Protein AF-A0A3D8MWU3-F1 (afdb_monomer_lite)

Secondary structure (DSSP, 8-state):
--------SSTTSSGGGGGG------HHHHHHHHHHHHTTTSTTHHHHHHHHHHH---HHHHHHHHHHHHHHHHTTTPPPPGGG---

Structure (mmCIF, N/CA/C/O backbone):
data_AF-A0A3D8MWU3-F1
#
_entry.id   AF-A0A3D8MWU3-F1
#
loop_
_atom_site.group_PDB
_atom_site.id
_atom_site.type_symbol
_atom_site.label_atom_id
_atom_site.label_alt_id
_atom_site.label_comp_id
_atom_site.label_asym_id
_atom_site.label_entity_id
_atom_site.label_seq_id
_atom_site.pdbx_PDB_ins_code
_atom_site.Cartn_x
_atom_site.Cartn_y
_atom_site.Cartn_z
_atom_site.occupancy
_atom_site.B_iso_or_equiv
_atom_site.auth_seq_id
_atom_site.auth_comp_id
_atom_site.auth_asym_id
_atom_site.auth_atom_id
_atom_site.pdbx_PDB_model_num
ATOM 1 N N . MET A 1 1 ? 30.672 -48.145 -44.008 1.00 47.38 1 MET A N 1
ATOM 2 C CA . MET A 1 1 ? 30.941 -47.534 -42.681 1.00 47.38 1 MET A CA 1
ATOM 3 C C . MET A 1 1 ? 32.054 -46.505 -42.843 1.00 47.38 1 MET A C 1
ATOM 5 O O . MET A 1 1 ? 32.889 -46.759 -43.703 1.00 47.38 1 MET A O 1
ATOM 9 N N . PRO A 1 2 ? 32.190 -45.473 -41.988 1.00 45.94 2 PRO A N 1
ATOM 10 C CA . PRO A 1 2 ? 31.204 -44.723 -41.186 1.00 45.94 2 PRO A CA 1
ATOM 11 C C . PRO A 1 2 ? 31.174 -43.235 -41.678 1.00 45.94 2 PRO A C 1
ATOM 13 O O . PRO A 1 2 ? 31.682 -42.984 -42.761 1.00 45.94 2 PRO A O 1
ATOM 16 N N . ARG A 1 3 ? 30.638 -42.171 -41.048 1.00 47.69 3 ARG A N 1
ATOM 17 C CA . ARG A 1 3 ? 29.766 -41.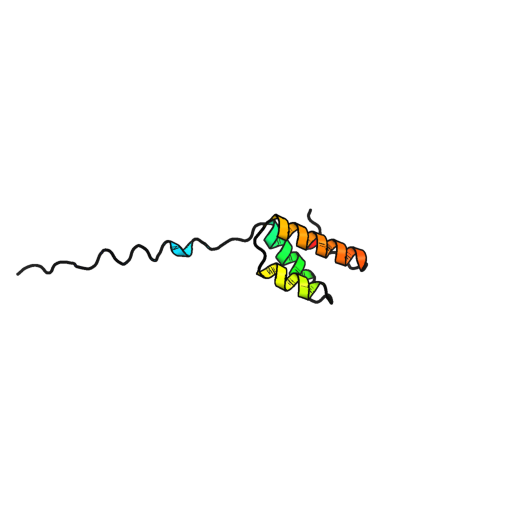891 -39.876 1.00 47.69 3 ARG A CA 1
ATOM 18 C C . ARG A 1 3 ? 28.691 -40.869 -40.344 1.00 47.69 3 ARG A C 1
ATOM 20 O O . ARG A 1 3 ? 29.017 -40.067 -41.217 1.00 47.69 3 ARG A O 1
ATOM 27 N N . PRO A 1 4 ? 27.480 -40.794 -39.757 1.00 50.75 4 PRO A N 1
ATOM 28 C CA . PRO A 1 4 ? 26.560 -39.676 -40.004 1.00 50.75 4 PRO A CA 1
ATOM 29 C C . PRO A 1 4 ? 27.056 -38.369 -39.353 1.00 50.75 4 PRO A C 1
ATOM 31 O O . PRO A 1 4 ? 27.609 -38.387 -38.250 1.00 50.75 4 PRO A O 1
ATOM 34 N N . ILE A 1 5 ? 26.831 -37.230 -40.017 1.00 58.44 5 ILE A N 1
ATOM 35 C CA . ILE A 1 5 ? 27.175 -35.894 -39.503 1.00 58.44 5 ILE A CA 1
ATOM 36 C C . ILE A 1 5 ? 26.159 -35.484 -38.424 1.00 58.44 5 ILE A C 1
ATOM 38 O O . ILE A 1 5 ? 24.950 -35.514 -38.649 1.00 58.44 5 ILE A O 1
ATOM 42 N N . ARG A 1 6 ? 26.647 -35.093 -37.240 1.00 50.84 6 ARG A N 1
ATOM 43 C CA . ARG A 1 6 ? 25.817 -34.719 -36.080 1.00 50.84 6 ARG A CA 1
ATOM 44 C C . ARG A 1 6 ? 25.245 -33.302 -36.220 1.00 50.84 6 ARG A C 1
ATOM 46 O O . ARG A 1 6 ? 25.737 -32.363 -35.603 1.00 50.84 6 ARG A O 1
ATOM 53 N N . LEU A 1 7 ? 24.176 -33.161 -36.999 1.00 50.62 7 LEU A N 1
ATOM 54 C CA . LEU A 1 7 ? 23.425 -31.912 -37.204 1.00 50.62 7 LEU A CA 1
ATOM 55 C C . LEU A 1 7 ? 22.490 -31.553 -36.018 1.00 50.62 7 LEU A C 1
ATOM 57 O O . LEU A 1 7 ? 21.322 -31.230 -36.200 1.00 50.62 7 LEU A O 1
ATOM 61 N N . ILE A 1 8 ? 23.000 -31.629 -34.781 1.00 55.75 8 ILE A N 1
ATOM 62 C CA . ILE A 1 8 ? 22.258 -31.337 -33.538 1.00 55.75 8 ILE A CA 1
ATOM 63 C C . ILE A 1 8 ? 23.199 -30.643 -32.533 1.00 55.75 8 ILE A C 1
ATOM 65 O O . ILE A 1 8 ? 23.804 -31.322 -31.707 1.00 55.75 8 ILE A O 1
ATOM 69 N N . SER A 1 9 ? 23.377 -29.310 -32.605 1.00 52.84 9 SER A N 1
ATOM 70 C CA . SER A 1 9 ? 24.206 -28.598 -31.601 1.00 52.84 9 SER A CA 1
ATOM 71 C C . SER A 1 9 ? 24.036 -27.070 -31.439 1.00 52.84 9 SER A C 1
ATOM 73 O O . SER A 1 9 ? 24.734 -26.506 -30.599 1.00 52.84 9 SER A O 1
ATOM 75 N N . THR A 1 10 ? 23.176 -26.365 -32.191 1.00 52.41 10 THR A N 1
ATOM 76 C CA . THR A 1 10 ? 23.163 -24.874 -32.181 1.00 52.41 10 THR A CA 1
ATOM 77 C C . THR A 1 10 ? 21.847 -24.197 -31.785 1.00 52.41 10 THR A C 1
ATOM 79 O O . THR A 1 10 ? 21.887 -23.060 -31.325 1.00 52.41 10 THR A O 1
ATOM 82 N N . LEU A 1 11 ? 20.687 -24.856 -31.889 1.00 50.91 11 LEU A N 1
ATOM 83 C CA . LEU A 1 11 ? 19.383 -24.208 -31.639 1.00 50.91 11 LEU A CA 1
ATOM 84 C C . LEU A 1 11 ? 18.925 -24.186 -30.163 1.00 50.91 11 LEU A C 1
ATOM 86 O O . LEU A 1 11 ? 17.881 -23.619 -29.860 1.00 50.91 11 LEU A O 1
ATOM 90 N N . GLY A 1 12 ? 19.676 -24.803 -29.243 1.00 50.72 12 GLY A N 1
ATOM 91 C CA . GLY A 1 12 ? 19.243 -25.030 -27.853 1.00 50.72 12 GLY A CA 1
ATOM 92 C C . GLY A 1 12 ? 19.694 -24.001 -26.807 1.00 50.72 12 GLY A C 1
ATOM 93 O O . GLY A 1 12 ? 19.299 -24.120 -25.653 1.00 50.72 12 GLY A O 1
ATOM 94 N N . VAL A 1 13 ? 20.535 -23.022 -27.164 1.00 53.97 13 VAL A N 1
ATOM 95 C CA . VAL A 1 13 ? 21.267 -22.193 -26.174 1.00 53.97 13 VAL A CA 1
ATOM 96 C C . VAL A 1 13 ? 20.582 -20.852 -25.860 1.00 53.97 13 VAL A C 1
ATOM 98 O O . VAL A 1 13 ? 20.789 -20.290 -24.792 1.00 53.97 13 VAL A O 1
ATOM 101 N N . ILE A 1 14 ? 19.742 -20.332 -26.760 1.00 54.72 14 ILE A N 1
ATOM 102 C CA . ILE A 1 14 ? 19.169 -18.975 -26.631 1.00 54.72 14 ILE A CA 1
ATOM 103 C C . ILE A 1 14 ? 17.978 -18.946 -25.645 1.00 54.72 14 ILE A C 1
ATOM 105 O O . ILE A 1 14 ? 17.741 -17.940 -24.981 1.00 54.72 14 ILE A O 1
ATOM 109 N N . ALA A 1 15 ? 17.253 -20.059 -25.484 1.00 53.31 15 ALA A N 1
ATOM 110 C CA . ALA A 1 15 ? 16.014 -20.106 -24.700 1.00 53.31 15 ALA A CA 1
ATOM 111 C C . ALA A 1 15 ? 16.198 -19.960 -23.172 1.00 53.31 15 ALA A C 1
ATOM 113 O O . ALA A 1 15 ? 15.255 -19.584 -22.479 1.00 53.31 15 ALA A O 1
ATOM 114 N N . THR A 1 16 ? 17.382 -20.248 -22.623 1.00 52.84 16 THR A N 1
ATOM 115 C CA . THR A 1 16 ? 17.606 -20.310 -21.165 1.00 52.84 16 THR A CA 1
ATOM 116 C C . THR A 1 16 ? 17.937 -18.969 -20.505 1.00 52.84 16 THR A C 1
ATOM 118 O O . THR A 1 16 ? 17.784 -18.853 -19.291 1.00 52.84 16 THR A O 1
ATOM 121 N N . LEU A 1 17 ? 18.331 -17.935 -21.258 1.00 50.69 17 LEU A N 1
ATOM 122 C CA . LEU A 1 17 ? 18.668 -16.620 -20.683 1.00 50.69 17 LEU A CA 1
ATOM 123 C C . LEU A 1 17 ? 17.443 -15.787 -20.256 1.00 50.69 17 LEU A C 1
ATOM 125 O O . LEU A 1 17 ? 17.590 -14.840 -19.486 1.00 50.69 17 LEU A O 1
ATOM 129 N N . ALA A 1 18 ? 16.237 -16.132 -20.716 1.00 51.94 18 ALA A N 1
ATOM 130 C CA . ALA A 1 18 ? 15.024 -15.342 -20.481 1.00 51.94 18 ALA A CA 1
ATOM 131 C C . ALA A 1 18 ? 14.433 -15.467 -19.058 1.00 51.94 18 ALA A C 1
ATOM 133 O O . ALA A 1 18 ? 13.567 -14.682 -18.684 1.00 51.94 18 ALA A O 1
ATOM 134 N N . LEU A 1 19 ? 14.875 -16.442 -18.255 1.00 52.97 19 LEU A N 1
ATOM 135 C CA . LEU A 1 19 ? 14.250 -16.778 -16.964 1.00 52.97 19 LEU A CA 1
ATOM 136 C C . LEU A 1 19 ? 14.747 -15.947 -15.767 1.00 52.97 19 LEU A C 1
ATOM 138 O O . LEU A 1 19 ? 14.185 -16.049 -14.681 1.00 52.97 19 LEU A O 1
ATOM 142 N N . LEU A 1 20 ? 15.776 -15.111 -15.945 1.00 51.69 20 LEU A N 1
ATOM 143 C CA . LEU A 1 20 ? 16.392 -14.325 -14.863 1.00 51.69 20 LEU A CA 1
ATOM 144 C C . LEU A 1 20 ? 15.745 -12.946 -14.634 1.00 51.69 20 LEU A C 1
ATOM 146 O O . LEU A 1 20 ? 16.143 -12.223 -13.725 1.00 51.69 20 LEU A O 1
ATOM 150 N N . THR A 1 21 ? 14.723 -12.572 -15.410 1.00 53.72 21 THR A N 1
ATOM 151 C CA . THR A 1 21 ? 13.995 -11.298 -15.256 1.00 53.72 21 THR A CA 1
ATOM 152 C C . THR A 1 21 ? 12.843 -11.373 -14.246 1.00 53.72 21 THR A C 1
ATOM 154 O O . THR A 1 21 ? 11.864 -10.632 -14.361 1.00 53.72 21 THR A O 1
ATOM 157 N N . THR A 1 22 ? 12.932 -12.251 -13.241 1.00 54.34 22 THR A N 1
ATOM 158 C CA . THR A 1 22 ? 12.028 -12.262 -12.081 1.00 54.34 22 THR A CA 1
ATOM 159 C C . THR A 1 22 ? 12.231 -10.980 -11.274 1.00 54.34 22 THR A C 1
ATOM 161 O O . THR A 1 22 ? 13.077 -10.909 -10.383 1.00 54.34 22 THR A O 1
ATOM 164 N N . ALA A 1 23 ? 11.484 -9.937 -11.635 1.00 56.97 23 ALA A N 1
ATOM 165 C CA . ALA A 1 23 ? 11.632 -8.592 -11.100 1.00 56.97 23 ALA A CA 1
ATOM 166 C C . ALA A 1 23 ? 11.181 -8.516 -9.632 1.00 56.97 23 ALA A C 1
ATOM 168 O O . ALA A 1 23 ? 10.043 -8.148 -9.334 1.00 56.97 23 ALA A O 1
ATOM 169 N N . CYS A 1 24 ? 12.090 -8.847 -8.712 1.00 68.69 24 CYS A N 1
ATOM 170 C CA . CYS A 1 24 ? 11.930 -8.615 -7.281 1.00 68.69 24 CYS A CA 1
ATOM 171 C C . CYS A 1 24 ? 11.528 -7.154 -7.048 1.00 68.69 24 CYS A C 1
ATOM 173 O O . CYS A 1 24 ? 12.338 -6.248 -7.262 1.00 68.69 24 CYS A O 1
ATOM 175 N N . LYS A 1 25 ? 10.277 -6.919 -6.625 1.00 74.00 25 LYS A N 1
ATOM 176 C CA . LYS A 1 25 ? 9.794 -5.560 -6.362 1.00 74.00 25 LYS A CA 1
ATOM 177 C C . LYS A 1 25 ? 10.721 -4.875 -5.336 1.00 74.00 25 LYS A C 1
ATOM 179 O O . LYS A 1 25 ? 11.102 -5.516 -4.345 1.00 74.00 25 LYS A O 1
ATOM 184 N N . PRO A 1 26 ? 11.083 -3.592 -5.547 1.00 84.44 26 PRO A N 1
ATOM 185 C CA . PRO A 1 26 ? 11.862 -2.818 -4.584 1.00 84.44 26 PRO A CA 1
ATOM 186 C C . PRO A 1 26 ? 11.276 -2.872 -3.171 1.00 84.44 26 PRO A C 1
ATOM 188 O O . PRO A 1 26 ? 10.084 -3.130 -3.005 1.00 84.44 26 PRO A O 1
ATOM 191 N N . ALA A 1 27 ? 12.091 -2.612 -2.146 1.00 89.56 27 ALA A N 1
ATOM 192 C CA . ALA A 1 27 ? 11.640 -2.682 -0.752 1.00 89.56 27 ALA A CA 1
ATOM 193 C C . ALA A 1 27 ? 10.439 -1.756 -0.490 1.00 89.56 27 ALA A C 1
ATOM 195 O O . ALA A 1 27 ? 9.481 -2.161 0.158 1.00 89.56 27 ALA A O 1
ATOM 196 N N . GLU A 1 28 ? 10.453 -0.564 -1.085 1.00 90.75 28 GLU A N 1
ATOM 197 C CA . GLU A 1 28 ? 9.359 0.409 -1.058 1.00 90.75 28 GLU A CA 1
ATOM 198 C C . GLU A 1 28 ? 8.065 -0.140 -1.683 1.00 90.75 28 GLU A C 1
ATOM 200 O O . GLU A 1 28 ? 6.968 0.132 -1.209 1.00 90.75 28 GLU A O 1
ATOM 205 N N . CYS A 1 29 ? 8.185 -0.952 -2.734 1.00 90.81 29 CYS A N 1
ATOM 206 C CA . CYS A 1 29 ? 7.050 -1.558 -3.425 1.00 90.81 29 CYS A CA 1
ATOM 207 C C . CYS A 1 29 ? 6.538 -2.839 -2.763 1.00 90.81 29 CYS A C 1
ATOM 209 O O . CYS A 1 29 ? 5.379 -3.186 -2.962 1.00 90.81 29 CYS A O 1
ATOM 211 N N . ARG A 1 30 ? 7.369 -3.540 -1.980 1.00 90.81 30 ARG A N 1
ATOM 212 C CA . ARG A 1 30 ? 6.909 -4.627 -1.103 1.00 90.81 30 ARG A CA 1
ATOM 213 C C . ARG A 1 30 ? 6.135 -4.065 0.086 1.00 90.81 30 ARG A C 1
ATOM 215 O O . ARG A 1 30 ? 4.991 -4.453 0.278 1.00 90.81 30 ARG A O 1
ATOM 222 N N . GLN A 1 31 ? 6.679 -3.037 0.739 1.00 91.94 31 GLN A N 1
ATOM 223 C CA . GLN A 1 31 ? 5.989 -2.296 1.796 1.00 91.94 31 GLN A CA 1
ATOM 224 C C . GLN A 1 31 ? 4.642 -1.715 1.320 1.00 91.94 31 GLN A C 1
ATOM 226 O O . GLN A 1 31 ? 3.650 -1.809 2.033 1.00 91.94 31 GLN A O 1
ATOM 231 N N . MET A 1 32 ? 4.574 -1.160 0.103 1.00 92.81 32 MET A N 1
ATOM 232 C CA . MET A 1 32 ? 3.309 -0.699 -0.487 1.00 92.81 32 MET A CA 1
ATOM 233 C C . MET A 1 32 ? 2.292 -1.843 -0.644 1.00 92.81 32 MET A C 1
ATOM 235 O O . MET A 1 32 ? 1.126 -1.658 -0.320 1.00 92.81 32 MET A O 1
ATOM 239 N N . VAL A 1 33 ? 2.711 -3.025 -1.117 1.00 92.94 33 VAL A N 1
ATOM 240 C CA . VAL A 1 33 ? 1.826 -4.203 -1.238 1.00 92.94 33 VAL A CA 1
ATOM 241 C C . VAL A 1 33 ? 1.342 -4.676 0.136 1.00 92.94 33 VAL A C 1
ATOM 243 O O . VAL A 1 33 ? 0.159 -4.962 0.286 1.00 92.94 33 VAL A O 1
ATOM 246 N N . GLU A 1 34 ? 2.226 -4.707 1.135 1.00 92.94 34 GLU A N 1
ATOM 247 C CA . GLU A 1 34 ? 1.902 -5.047 2.528 1.00 92.94 34 GLU A CA 1
ATOM 248 C C . GLU A 1 34 ? 0.887 -4.046 3.116 1.00 92.94 34 GLU A C 1
ATOM 250 O O . GLU A 1 34 ? -0.171 -4.448 3.589 1.00 92.94 34 GLU A O 1
ATOM 255 N N . CYS A 1 35 ? 1.137 -2.738 2.983 1.00 93.25 35 CYS A N 1
ATOM 256 C CA . CYS A 1 35 ? 0.206 -1.680 3.389 1.00 93.25 35 CYS A CA 1
ATOM 257 C C . CYS A 1 35 ? -1.151 -1.794 2.673 1.00 93.25 35 CYS A C 1
ATOM 259 O O . CYS A 1 35 ? -2.188 -1.649 3.313 1.00 93.25 35 CYS A O 1
ATOM 261 N N . CYS A 1 36 ? -1.163 -2.099 1.370 1.00 92.50 36 CYS A N 1
ATOM 262 C CA . CYS A 1 36 ? -2.401 -2.275 0.611 1.00 92.50 36 CYS A CA 1
ATOM 263 C C . CYS A 1 36 ? -3.213 -3.514 1.009 1.00 92.50 36 CYS A C 1
ATOM 265 O O . CYS A 1 36 ? -4.428 -3.490 0.831 1.00 92.50 36 CYS A O 1
ATOM 267 N N . ALA A 1 37 ? -2.577 -4.569 1.528 1.00 92.69 37 ALA A N 1
ATOM 268 C CA . ALA A 1 37 ? -3.274 -5.753 2.027 1.00 92.69 37 ALA A CA 1
ATOM 269 C C . ALA A 1 37 ? -3.976 -5.467 3.366 1.00 92.69 37 ALA A C 1
ATOM 271 O O . ALA A 1 37 ? -5.157 -5.766 3.509 1.00 92.69 37 ALA A O 1
ATOM 272 N N . GLU A 1 38 ? -3.288 -4.799 4.299 1.00 93.06 38 GLU A N 1
ATOM 273 C CA . GLU A 1 38 ? -3.832 -4.401 5.612 1.00 93.06 38 GLU A CA 1
ATOM 274 C C . GLU A 1 38 ? -5.053 -3.458 5.519 1.00 93.06 38 GLU A C 1
ATOM 276 O O . GLU A 1 38 ? -5.800 -3.312 6.483 1.00 93.06 38 GLU A O 1
ATOM 281 N N . VAL A 1 39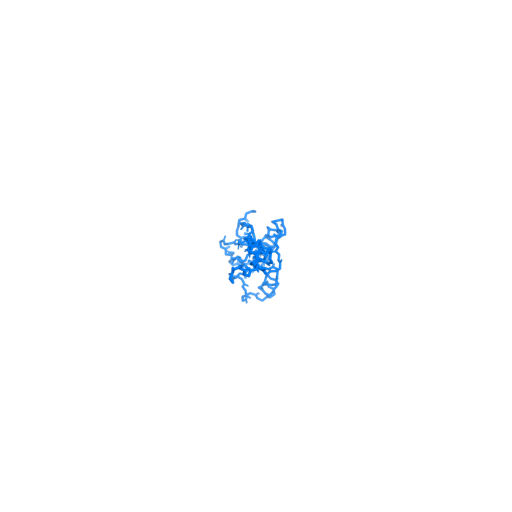 ? -5.265 -2.806 4.368 1.00 92.44 39 VAL A N 1
ATOM 282 C CA . VAL A 1 39 ? -6.389 -1.882 4.126 1.00 92.44 39 VAL A CA 1
ATOM 283 C C . VAL A 1 39 ? -7.384 -2.377 3.072 1.00 92.44 39 VAL A C 1
ATOM 285 O O . VAL A 1 39 ? -8.246 -1.594 2.671 1.00 92.44 39 VAL A O 1
ATOM 288 N N . GLU A 1 40 ? -7.288 -3.618 2.571 1.00 91.00 40 GLU A N 1
ATOM 289 C CA . GLU A 1 40 ? -8.035 -3.995 1.356 1.00 91.00 40 GLU A CA 1
ATOM 290 C C . GLU A 1 40 ? -9.565 -3.980 1.513 1.00 91.00 40 GLU A C 1
ATOM 292 O O . GLU A 1 40 ? -10.269 -3.636 0.560 1.00 91.00 40 GLU A O 1
ATOM 297 N N . ASP A 1 41 ? -10.060 -4.228 2.728 1.00 89.75 41 ASP A N 1
ATOM 298 C CA . ASP A 1 41 ? -11.481 -4.153 3.087 1.00 89.75 41 ASP A CA 1
ATOM 299 C C . ASP A 1 41 ? -11.983 -2.721 3.378 1.00 89.75 41 ASP A C 1
ATOM 301 O O . ASP A 1 41 ? -13.190 -2.503 3.503 1.00 89.75 41 ASP A O 1
ATOM 305 N N . LEU A 1 42 ? -11.102 -1.713 3.482 1.00 87.56 42 LEU A N 1
ATOM 306 C CA . LEU A 1 42 ?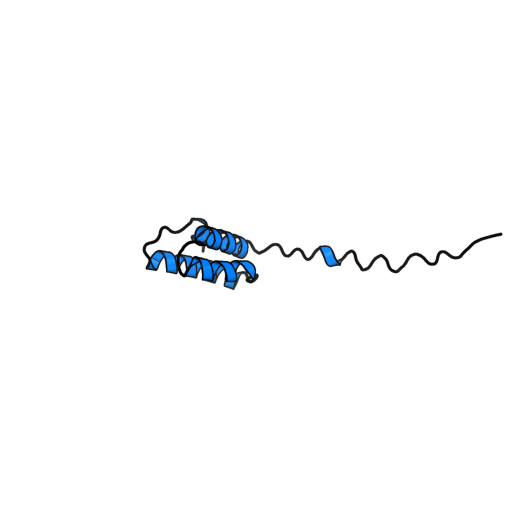 -11.501 -0.344 3.840 1.00 87.56 42 LEU A CA 1
ATOM 307 C C . LEU A 1 42 ? -12.160 0.391 2.651 1.00 87.56 42 LEU A C 1
ATOM 309 O O . LEU A 1 42 ? -11.485 0.659 1.646 1.00 87.56 42 LEU A O 1
ATOM 313 N N . PRO A 1 43 ? -13.447 0.804 2.745 1.00 84.00 43 PRO A N 1
ATOM 314 C CA . PRO A 1 43 ? -14.195 1.341 1.608 1.00 84.00 43 PRO A CA 1
ATOM 315 C C . PRO A 1 43 ? -13.529 2.542 0.917 1.00 84.00 43 PRO A C 1
ATOM 317 O O . PRO A 1 43 ? -13.260 3.586 1.519 1.00 84.00 43 PRO A O 1
ATOM 320 N N . GLY A 1 44 ? -13.266 2.391 -0.383 1.00 83.31 44 GLY A N 1
ATOM 321 C CA . GLY A 1 44 ? -12.619 3.390 -1.244 1.00 83.31 44 GLY A CA 1
ATOM 322 C C . GLY A 1 44 ? -11.088 3.463 -1.133 1.00 83.31 44 GLY A C 1
ATOM 323 O O . GLY A 1 44 ? -10.438 3.811 -2.119 1.00 83.31 44 GLY A O 1
ATOM 324 N N . VAL A 1 45 ? -10.498 3.088 0.007 1.00 83.88 45 VAL A N 1
ATOM 325 C CA . VAL A 1 45 ? -9.033 3.032 0.183 1.00 83.88 45 VAL A CA 1
ATOM 326 C C . VAL A 1 45 ? -8.494 1.726 -0.399 1.00 83.88 45 VAL A C 1
ATOM 328 O O . VAL A 1 45 ? -7.685 1.753 -1.326 1.00 83.88 45 VAL A O 1
ATOM 331 N N . GLY A 1 46 ? -9.001 0.586 0.078 1.00 80.50 46 GLY A N 1
ATOM 332 C CA . GLY A 1 46 ? -8.504 -0.745 -0.268 1.00 80.50 46 GLY A CA 1
ATOM 333 C C . GLY A 1 46 ? -8.571 -1.066 -1.757 1.00 80.50 46 GLY A C 1
ATOM 334 O O . GLY A 1 46 ? -7.561 -1.424 -2.361 1.00 80.50 46 GLY A O 1
ATOM 335 N N . ALA A 1 47 ? -9.727 -0.834 -2.384 1.00 79.62 47 ALA A N 1
ATOM 336 C CA . ALA A 1 47 ? -9.921 -1.045 -3.822 1.00 79.62 47 ALA A CA 1
ATOM 337 C C . ALA A 1 47 ? -8.931 -0.236 -4.687 1.00 79.62 47 ALA A C 1
ATOM 339 O O . ALA A 1 47 ? -8.374 -0.764 -5.651 1.00 79.62 47 ALA A O 1
ATOM 340 N N . SER A 1 48 ? -8.667 1.020 -4.311 1.00 81.31 48 SER A N 1
ATOM 341 C CA . SER A 1 48 ? -7.699 1.893 -4.988 1.00 81.31 48 SER A CA 1
ATOM 342 C C . SER A 1 48 ? -6.263 1.393 -4.789 1.00 81.31 48 SER A C 1
ATOM 344 O O . SER A 1 48 ? -5.482 1.320 -5.738 1.00 81.31 48 SER A O 1
ATOM 346 N N . CYS A 1 49 ? -5.930 0.987 -3.561 1.00 86.06 49 CYS A N 1
ATOM 347 C CA . CYS A 1 49 ? -4.619 0.455 -3.202 1.00 86.06 49 CYS A CA 1
ATOM 348 C C . CYS A 1 49 ? -4.313 -0.856 -3.944 1.00 86.06 49 CYS A C 1
ATOM 350 O O . CYS A 1 49 ? -3.231 -1.014 -4.500 1.00 86.06 49 CYS A O 1
ATOM 352 N N . LYS A 1 50 ? -5.281 -1.778 -4.025 1.00 81.19 50 LYS A N 1
ATOM 353 C CA . LYS A 1 50 ? -5.122 -3.128 -4.594 1.00 81.19 50 LYS A CA 1
ATOM 354 C C . LYS A 1 50 ? -4.714 -3.122 -6.072 1.00 81.19 50 LYS A C 1
ATOM 356 O O . LYS A 1 50 ? -3.871 -3.928 -6.462 1.00 81.19 50 LYS A O 1
ATOM 361 N N . GLY A 1 51 ? -5.233 -2.189 -6.876 1.00 81.94 51 GLY A N 1
ATOM 362 C CA . GLY A 1 51 ? -4.782 -1.990 -8.262 1.00 81.94 51 GLY A CA 1
ATOM 363 C C . GLY A 1 51 ? -3.351 -1.445 -8.336 1.00 81.94 51 GLY A C 1
ATOM 364 O O . GLY A 1 51 ? -2.473 -2.046 -8.956 1.00 81.94 51 GLY A O 1
ATOM 365 N N . LEU A 1 52 ? -3.079 -0.353 -7.611 1.00 82.56 52 LEU A N 1
ATOM 366 C CA . LEU A 1 52 ? -1.748 0.267 -7.543 1.00 82.56 52 LEU A CA 1
ATOM 367 C C . LEU A 1 52 ? -0.673 -0.715 -7.037 1.00 82.56 52 LEU A C 1
ATOM 369 O O . LEU A 1 52 ? 0.452 -0.713 -7.542 1.00 82.56 52 LEU A O 1
ATOM 373 N N . ALA A 1 53 ? -1.027 -1.594 -6.096 1.00 83.06 53 ALA A N 1
ATOM 374 C CA . ALA A 1 53 ? -0.170 -2.630 -5.531 1.00 83.06 53 ALA A CA 1
ATOM 375 C C . ALA A 1 53 ? 0.317 -3.648 -6.573 1.00 83.06 53 ALA A C 1
ATOM 377 O O . ALA A 1 53 ? 1.466 -4.100 -6.509 1.00 83.06 53 ALA A O 1
ATOM 378 N N . GLN A 1 54 ? -0.527 -3.996 -7.547 1.00 81.56 54 GLN A N 1
ATOM 379 C CA . GLN A 1 54 ? -0.202 -4.968 -8.590 1.00 81.56 54 GLN A CA 1
ATOM 380 C C . GLN A 1 54 ? 0.709 -4.345 -9.654 1.00 81.56 54 GLN A C 1
ATOM 382 O O . GLN A 1 54 ? 1.835 -4.824 -9.851 1.00 81.56 54 GLN A O 1
ATOM 387 N N . ASP A 1 55 ? 0.297 -3.230 -10.254 1.00 84.50 55 ASP A N 1
ATOM 388 C CA . ASP A 1 55 ? 0.974 -2.674 -11.431 1.00 84.50 55 ASP A CA 1
ATOM 389 C C . ASP A 1 55 ? 2.225 -1.845 -11.108 1.00 84.50 55 ASP A C 1
ATOM 391 O O . ASP A 1 55 ? 3.200 -1.874 -11.866 1.00 84.50 55 ASP A O 1
ATOM 395 N N . THR A 1 56 ? 2.265 -1.146 -9.967 1.00 85.88 56 THR A N 1
ATOM 396 C CA . THR A 1 56 ? 3.383 -0.237 -9.661 1.00 85.88 56 THR A CA 1
ATOM 397 C C . THR A 1 56 ? 4.688 -1.001 -9.428 1.00 85.88 56 THR A C 1
ATOM 399 O O . THR A 1 56 ? 4.757 -1.949 -8.637 1.00 85.88 56 THR A O 1
ATOM 402 N N . ARG A 1 57 ? 5.752 -0.563 -10.113 1.00 85.06 57 ARG A N 1
ATOM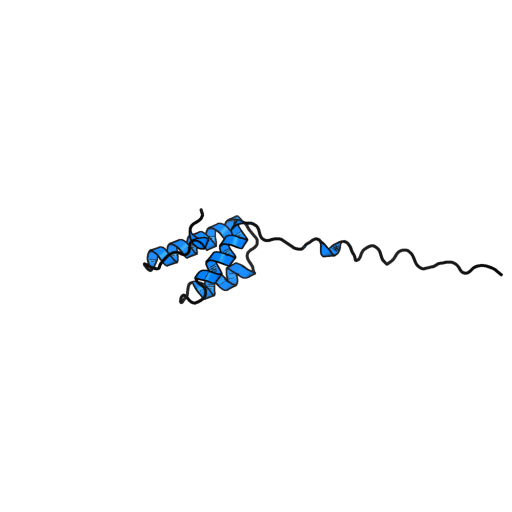 403 C CA . ARG A 1 57 ? 7.128 -1.083 -9.974 1.00 85.06 57 ARG A CA 1
ATOM 404 C C . ARG A 1 57 ? 8.171 0.003 -9.686 1.00 85.06 57 ARG A C 1
ATOM 406 O O . ARG A 1 57 ? 9.303 -0.338 -9.349 1.00 85.06 57 ARG A O 1
ATOM 413 N N . ASP A 1 58 ? 7.809 1.282 -9.805 1.00 89.88 58 ASP A N 1
ATOM 414 C CA . ASP A 1 58 ? 8.704 2.397 -9.488 1.00 89.88 58 ASP A CA 1
ATOM 415 C C . ASP A 1 58 ? 8.749 2.709 -7.981 1.00 89.88 58 ASP A C 1
ATOM 417 O O . ASP A 1 58 ? 7.722 2.769 -7.307 1.00 89.88 58 ASP A O 1
ATOM 421 N N . ARG A 1 59 ? 9.955 2.980 -7.468 1.00 90.94 59 ARG A N 1
ATOM 422 C CA . ARG A 1 59 ? 10.215 3.254 -6.048 1.00 90.94 59 ARG A CA 1
ATOM 423 C C . ARG A 1 59 ? 9.605 4.554 -5.541 1.00 90.94 59 ARG A C 1
ATOM 425 O O . ARG A 1 59 ? 9.219 4.610 -4.375 1.00 90.94 59 ARG A O 1
ATOM 432 N N . TYR A 1 60 ? 9.569 5.601 -6.362 1.00 91.06 60 TYR A N 1
ATOM 433 C CA . TYR A 1 60 ? 8.985 6.874 -5.956 1.00 91.06 60 TYR A CA 1
ATOM 434 C C . TYR A 1 60 ? 7.464 6.742 -5.874 1.00 91.06 60 TYR A C 1
ATOM 436 O O . TYR A 1 60 ? 6.903 7.016 -4.815 1.00 91.06 60 TYR A O 1
ATOM 444 N N . THR A 1 61 ? 6.817 6.195 -6.908 1.00 90.94 61 THR A N 1
ATOM 445 C CA . THR A 1 61 ? 5.369 5.933 -6.886 1.00 90.94 61 THR A CA 1
ATOM 446 C C . THR A 1 61 ? 4.973 5.018 -5.725 1.00 90.94 61 THR A C 1
ATOM 448 O O . THR A 1 61 ? 4.023 5.338 -5.019 1.00 90.94 61 THR A O 1
ATOM 451 N N . CYS A 1 62 ? 5.723 3.946 -5.440 1.00 91.62 62 CYS A N 1
ATOM 452 C CA . CYS A 1 62 ? 5.419 3.060 -4.309 1.00 91.62 62 CYS A CA 1
ATOM 453 C C . CYS A 1 62 ? 5.455 3.771 -2.940 1.00 91.62 62 CYS A C 1
ATOM 455 O O . CYS A 1 62 ? 4.570 3.542 -2.111 1.00 91.62 62 CYS A O 1
ATOM 457 N N . ARG A 1 63 ? 6.422 4.674 -2.702 1.00 92.44 63 ARG A N 1
ATOM 458 C CA . ARG A 1 63 ? 6.437 5.512 -1.484 1.00 92.44 63 ARG A CA 1
ATOM 459 C C . ARG A 1 63 ? 5.261 6.480 -1.456 1.00 92.44 63 ARG A C 1
ATOM 461 O O . ARG A 1 63 ? 4.580 6.570 -0.439 1.00 92.44 63 ARG A O 1
ATOM 468 N N . THR A 1 64 ? 4.996 7.164 -2.568 1.00 92.19 64 THR A N 1
ATOM 469 C CA . THR A 1 64 ? 3.892 8.126 -2.674 1.00 92.19 64 THR A CA 1
ATOM 470 C C . THR A 1 64 ? 2.545 7.463 -2.395 1.00 92.19 64 THR A C 1
ATOM 472 O O . THR A 1 64 ? 1.805 7.973 -1.565 1.00 92.19 64 THR A O 1
ATOM 475 N N . VAL A 1 65 ? 2.254 6.296 -2.983 1.00 91.00 65 VAL A N 1
ATOM 476 C CA . VAL A 1 65 ? 1.013 5.542 -2.718 1.00 91.00 65 VAL A CA 1
ATOM 477 C C . VAL A 1 65 ? 0.904 5.156 -1.243 1.00 91.00 65 VAL A C 1
ATOM 479 O O . VAL A 1 65 ? -0.115 5.445 -0.623 1.00 91.00 65 VAL A O 1
ATOM 482 N N . THR A 1 66 ? 1.961 4.586 -0.655 1.00 93.44 66 THR A N 1
ATOM 483 C CA . THR A 1 66 ? 1.979 4.210 0.774 1.00 93.44 66 THR A CA 1
ATOM 484 C C . THR A 1 66 ? 1.698 5.417 1.679 1.00 93.44 66 THR A C 1
ATOM 486 O O . THR A 1 66 ? 0.887 5.338 2.599 1.00 93.44 66 THR A O 1
ATOM 489 N N . ARG A 1 67 ? 2.309 6.569 1.376 1.00 93.62 67 ARG A N 1
ATOM 490 C CA . ARG A 1 67 ? 2.122 7.819 2.121 1.00 93.62 67 ARG A CA 1
ATOM 491 C C . ARG A 1 67 ? 0.730 8.428 1.915 1.00 93.62 67 ARG A C 1
ATOM 493 O O . ARG A 1 67 ? 0.140 8.910 2.875 1.00 93.62 67 ARG A O 1
ATOM 500 N N . THR A 1 68 ? 0.178 8.378 0.702 1.00 92.06 68 THR A N 1
ATOM 501 C CA . THR A 1 68 ? -1.204 8.801 0.419 1.00 92.06 68 THR A CA 1
ATOM 502 C C . THR A 1 68 ? -2.208 7.943 1.181 1.00 92.06 68 THR A C 1
ATOM 504 O O . THR A 1 68 ? -3.118 8.495 1.788 1.00 92.06 68 THR A O 1
ATOM 507 N N . VAL A 1 69 ? -2.020 6.620 1.222 1.00 92.19 69 VAL A N 1
ATOM 508 C CA . VAL A 1 69 ? -2.856 5.714 2.028 1.00 92.19 69 VAL A CA 1
ATOM 509 C C . VAL A 1 69 ? -2.768 6.084 3.505 1.00 92.19 69 VAL A C 1
ATOM 511 O O . VAL A 1 69 ? -3.806 6.213 4.144 1.00 92.19 69 VAL A O 1
ATOM 514 N N . ARG A 1 70 ? -1.562 6.352 4.029 1.00 93.25 70 ARG A N 1
ATOM 515 C CA . ARG A 1 70 ? -1.378 6.828 5.407 1.00 93.25 70 ARG A CA 1
ATOM 516 C C . ARG A 1 70 ? -2.200 8.092 5.689 1.00 93.25 70 ARG A C 1
ATOM 518 O O . ARG A 1 70 ? -2.995 8.088 6.622 1.00 93.25 70 ARG A O 1
ATOM 525 N N . TYR A 1 71 ? -2.111 9.111 4.830 1.00 92.56 71 TYR A N 1
ATOM 526 C CA . TYR A 1 71 ? -2.916 10.332 4.961 1.00 92.56 71 TYR A CA 1
ATOM 527 C C . TYR A 1 71 ? -4.431 10.084 4.847 1.00 92.56 71 TYR A C 1
ATOM 529 O O . TYR A 1 71 ? -5.196 10.723 5.557 1.00 92.56 71 TYR A O 1
ATOM 537 N N . MET A 1 72 ? -4.883 9.141 4.012 1.00 90.94 72 MET A N 1
ATOM 538 C CA . MET A 1 72 ? -6.305 8.765 3.918 1.00 90.94 72 MET A CA 1
ATOM 539 C C . MET A 1 72 ? -6.820 7.992 5.144 1.00 90.94 72 MET A C 1
ATOM 541 O O . MET A 1 72 ? -8.031 7.920 5.341 1.00 90.94 72 MET A O 1
ATOM 545 N N . LEU A 1 73 ? -5.934 7.396 5.948 1.00 92.31 73 LEU A N 1
ATOM 546 C CA . LEU A 1 73 ? -6.279 6.804 7.243 1.00 92.31 73 LEU A CA 1
ATOM 547 C C . LEU A 1 73 ? -6.281 7.872 8.344 1.00 92.31 73 LEU A C 1
ATOM 549 O O . LEU A 1 73 ? -7.231 7.920 9.120 1.00 92.31 73 LEU A O 1
ATOM 553 N N . GLU A 1 74 ? -5.276 8.757 8.351 1.00 93.00 74 GLU A N 1
ATOM 554 C CA . GLU A 1 74 ? -5.179 9.926 9.243 1.00 93.00 74 GLU A CA 1
ATOM 555 C C . GLU A 1 74 ? -6.437 10.821 9.133 1.00 93.00 74 GLU A C 1
ATOM 557 O O . GLU A 1 74 ? -7.080 11.097 10.142 1.00 93.00 74 GLU A O 1
ATOM 562 N N . ASP A 1 75 ? -6.848 11.187 7.911 1.00 93.50 75 ASP A N 1
ATOM 563 C CA . ASP A 1 75 ? -8.048 11.994 7.589 1.00 93.50 75 ASP A CA 1
ATOM 564 C C . ASP A 1 75 ? -9.377 11.349 8.034 1.00 93.50 75 ASP A C 1
ATOM 566 O O . ASP A 1 75 ? -10.362 12.036 8.294 1.00 93.50 75 ASP A O 1
ATOM 570 N N . ARG A 1 76 ? -9.405 10.017 8.149 1.00 90.94 76 ARG A N 1
ATOM 571 C CA . ARG A 1 76 ? -10.593 9.227 8.517 1.00 90.94 76 ARG A CA 1
ATOM 572 C C . ARG A 1 76 ? -10.559 8.709 9.957 1.00 90.94 76 ARG A C 1
ATOM 574 O O . ARG A 1 76 ? -11.345 7.820 10.294 1.00 90.94 76 ARG A O 1
ATOM 581 N N . GLU A 1 77 ? -9.618 9.198 10.765 1.00 93.94 77 GLU A N 1
ATOM 582 C CA . GLU A 1 77 ? -9.372 8.771 12.151 1.00 93.94 77 GLU A CA 1
ATOM 583 C C . GLU A 1 77 ? -9.210 7.238 12.299 1.00 93.94 77 GLU A C 1
ATOM 585 O O . GLU A 1 77 ? -9.534 6.649 13.331 1.00 93.94 77 GLU A O 1
ATOM 590 N N . GLN A 1 78 ? -8.720 6.565 11.249 1.00 89.88 78 GLN A N 1
ATOM 591 C CA . GLN A 1 78 ? -8.539 5.112 11.223 1.00 89.88 78 GLN A CA 1
ATOM 592 C C . GLN A 1 78 ? -7.182 4.700 11.813 1.00 89.88 78 GLN A C 1
ATOM 594 O O . GLN A 1 78 ? -6.189 5.412 11.638 1.00 89.88 78 GLN A O 1
ATOM 599 N N . PRO A 1 79 ? -7.087 3.519 12.456 1.00 92.25 79 PRO A N 1
ATOM 600 C CA . PRO A 1 79 ? -5.804 2.977 12.885 1.00 92.25 79 PRO A CA 1
ATOM 601 C C . PRO A 1 79 ? -4.893 2.741 11.673 1.00 92.25 79 PRO A C 1
ATOM 603 O O . PRO A 1 79 ? -5.283 2.105 10.696 1.00 92.25 79 PRO A O 1
ATOM 606 N N . ILE A 1 80 ? -3.663 3.249 11.747 1.00 93.75 80 ILE A N 1
ATOM 607 C CA . ILE A 1 80 ? -2.666 3.139 10.679 1.00 93.75 80 ILE A CA 1
ATOM 608 C C . ILE A 1 80 ? -1.891 1.819 10.849 1.00 93.75 80 ILE A C 1
ATOM 610 O O . ILE A 1 80 ? -1.214 1.660 11.869 1.00 93.75 80 ILE A O 1
ATOM 614 N N . PRO A 1 81 ? -1.909 0.886 9.877 1.00 92.62 81 PRO A N 1
ATOM 615 C CA . PRO A 1 81 ? -1.092 -0.324 9.942 1.00 92.62 81 PRO A CA 1
ATOM 616 C C . PRO A 1 81 ? 0.406 -0.003 9.905 1.00 92.62 81 PRO A C 1
ATOM 618 O O . PRO A 1 81 ? 0.847 0.894 9.183 1.00 92.62 81 PRO A O 1
ATOM 621 N N . GLN A 1 82 ? 1.222 -0.789 10.613 1.00 93.00 82 GLN A N 1
ATOM 622 C CA . GLN A 1 82 ? 2.676 -0.581 10.696 1.00 93.00 82 GLN A CA 1
ATOM 623 C C . GLN A 1 82 ? 3.367 -0.584 9.316 1.00 93.00 82 GLN A C 1
ATOM 625 O O . GLN A 1 82 ? 4.341 0.147 9.114 1.00 93.00 82 GLN A O 1
ATOM 630 N N . ALA A 1 83 ? 2.843 -1.350 8.351 1.00 91.88 83 ALA A N 1
ATOM 631 C CA . ALA A 1 83 ? 3.313 -1.366 6.963 1.00 91.88 83 ALA A CA 1
ATOM 632 C C . ALA A 1 83 ? 3.152 -0.001 6.259 1.00 91.88 83 ALA A C 1
ATOM 634 O O . ALA A 1 83 ? 3.983 0.384 5.435 1.00 91.88 83 ALA A O 1
ATOM 635 N N . CYS A 1 84 ? 2.132 0.779 6.623 1.00 91.62 84 CYS A N 1
ATOM 636 C CA . CYS A 1 84 ? 1.862 2.097 6.049 1.00 91.62 84 CYS A CA 1
ATOM 637 C C . CYS A 1 84 ? 2.670 3.238 6.702 1.00 91.62 84 CYS A C 1
ATOM 639 O O . CYS A 1 84 ? 2.621 4.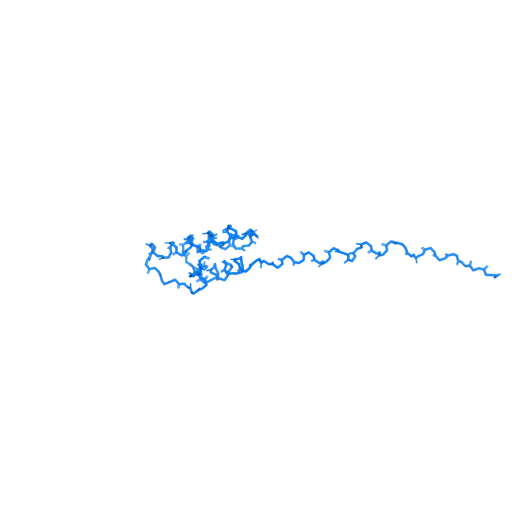364 6.217 1.00 91.62 84 CYS A O 1
ATOM 641 N N . MET A 1 85 ? 3.410 2.990 7.792 1.00 87.31 85 MET A N 1
ATOM 642 C CA . MET A 1 85 ? 4.029 4.065 8.589 1.00 87.31 85 MET A CA 1
ATOM 643 C C . MET A 1 85 ? 5.388 4.585 8.088 1.00 87.31 85 MET A C 1
ATOM 645 O O . MET A 1 85 ? 5.754 5.701 8.447 1.00 87.31 85 MET A O 1
ATOM 649 N N . ARG A 1 86 ? 6.144 3.812 7.296 1.00 71.19 86 ARG A N 1
ATOM 650 C CA . ARG A 1 86 ? 7.540 4.133 6.920 1.00 71.19 86 ARG A CA 1
ATOM 651 C C . ARG A 1 86 ? 7.639 5.200 5.816 1.00 71.19 86 ARG A C 1
ATOM 653 O O . ARG A 1 86 ? 6.841 5.168 4.881 1.00 71.19 86 ARG A O 1
ATOM 660 N N . ASP A 1 87 ? 8.643 6.074 5.925 1.00 58.47 87 ASP A N 1
ATOM 661 C CA . ASP A 1 87 ? 8.810 7.32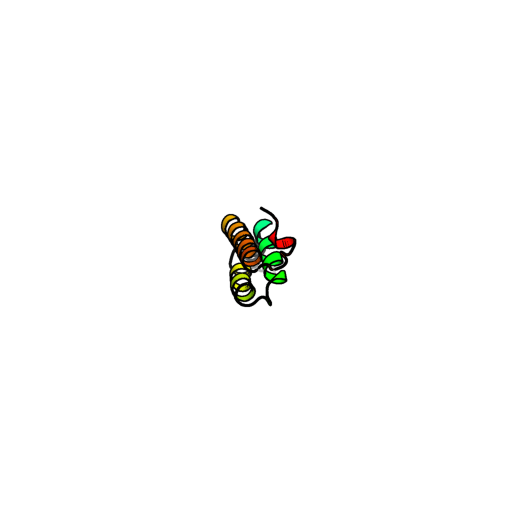3 5.149 1.00 58.47 87 ASP A CA 1
ATOM 662 C C . ASP A 1 87 ? 9.148 7.192 3.646 1.00 58.47 87 ASP A C 1
ATOM 664 O O . ASP A 1 87 ? 10.001 6.360 3.257 1.00 58.47 87 ASP A O 1
#

Foldseek 3Di:
DDDDDPPPDPPPDPPPVPPPPPQDAPPLLVLLLVQLVVCLPPPPLNVVSNVCSPPDRDNVSSLVSLQVSVVVCVVVVHDRDPSSPDD

Radius of gyration: 23.1 Å; chains: 1; bounding box: 45×60×56 Å

pLDDT: mean 78.64, std 16.91, range [45.94, 93.94]

Sequence (87 aa):
MPRPIRLISTLGVIATLALLTTACKPAECRQMVECCAEVEDLPGVGASCKGLAQDTRDRYTCRTVTRTVRYMLEDREQPIPQACMRD